Protein 6X8O (pdb70)

Organism: Homo sapiens (NCBI:txid9606)

InterPro domains:
  IPR014771 Apoptosis, Bim N-terminal [PF06773] (4-40)
  IPR015040 Bcl-x interacting, BH3 domain [PF08945] (136-166)
  IPR017288 Bcl-2-like protein 11 [PIRSF037827] (1-198)
  IPR052133 Immune Signaling and Apoptosis Regulator [PTHR12044] (1-177)

Sequence (104 aa):
DMRPEEIIWIAQQELRRIGDEEFNAYYARRDMMRPEIWIAQELRRIIGDEFNAYYARRDMRPEEIIIWIAQQELRRIGDEFNAYYARRRDMMRPEIWIAQELRRIIGDEFNNAYYARR

Secondary structure (DSSP, 8-state):
--SHHHHHHHHHHHHHHHHHHHHHH-/----THHHHHHHHHHHHHHHHHHHH-/--SHHHHHHHHHHHHHHHHHHHHHH-/----THHHHHHHHHHHHHHHHHHHH-

GO terms:
  GO:0042981 regulation of apoptotic process (P, TAS)
  GO:0071385 cellular response to glucocorticoid stimulus (P, TAS)
  GO:1903896 positive regulation of IRE1-mediated unfolded protein response (P, TAS)
  GO:1902237 positive regulation of endoplasmic reticulum stress-induced intrinsic apoptotic signaling pathway (P, TAS)
  GO:0008630 intrinsic apoptotic signaling pathway in response to DNA damage (P, IDA)
  GO:0034976 response to endoplasmic reticulum stress (P, IDA)
  GO:0006915 apoptotic process (P, TAS)
  GO:0005739 mitochondrion (C, HTP)
  GO:0005741 mitochondrial outer membrane (C, TAS)
  GO:0005829 cytosol (C, TAS)
  GO:0005515 protein binding (F, IPI)
  GO:0031334 positive regulation of protein-containing complex assembly (P, IDA)
  GO:0090200 positive regulation of release of cytochrome c from mitochondria (P, IGI)
  GO:0005739 mitochondrion (C, IDA)
  GO:0042981 regulation of apoptotic process (P, IDA)
  GO:2000271 positive regulation of fibroblast apoptotic process (P, IDA)
  GO:0043065 positive regulation of apoptotic process (P, IMP)
  GO:0031334 positive regulation of protein-containing complex assembly (P, IMP)
  GO:0090200 positive regulation of release of cytochrome c from mitochondria (P, IMP)
  GO:0008017 microtubule binding (F, IDA)

Structure (mmCIF, N/CA/C/O backbone):
data_6X8O
#
_entry.id   6X8O
#
_cell.length_a   37.560
_cell.length_b   37.560
_cell.length_c   128.480
_cell.angle_alpha   90.000
_cell.angle_beta   90.000
_cell.angle_gamma   120.000
#
_symmetry.space_group_name_H-M   'P 31 2 1'
#
loop_
_entity.id
_entity.type
_entity.pdbx_description
1 polymer 'Bcl-2-like protein 11'
2 non-polymer 'THIOCYANATE ION'
3 water water
#
loop_
_atom_site.group_PDB
_atom_site.id
_atom_site.type_symbol
_atom_site.label_atom_id
_atom_site.label_alt_id
_atom_site.label_comp_id
_atom_site.label_asym_id
_atom_site.label_entity_id
_atom_site.label_seq_id
_atom_site.pdbx_PDB_ins_code
_atom_site.Cartn_x
_atom_site.Cartn_y
_atom_site.Cartn_z
_atom_site.occupancy
_atom_site.B_iso_or_equiv
_atom_site.auth_seq_id
_atom_site.auth_comp_id
_atom_site.auth_asym_id
_atom_site.auth_atom_id
_atom_site.pdbx_PDB_model_num
ATOM 1 N N . ASP A 1 1 ? 34.09900 -4.10100 19.19100 1.000 16.29406 141 ASP A N 1
ATOM 2 C CA . ASP A 1 1 ? 33.69400 -5.46900 18.87600 1.000 12.08566 141 ASP A CA 1
ATOM 3 C C . ASP A 1 1 ? 32.91400 -5.48700 17.56300 1.000 12.81733 141 ASP A C 1
ATOM 4 O O . ASP A 1 1 ? 31.84100 -4.90200 17.46500 1.000 13.81481 141 ASP A O 1
ATOM 9 N N . MET A 1 2 ? 33.46100 -6.15500 16.55100 1.000 11.29346 142 MET A N 1
ATOM 10 C CA . MET A 1 2 ? 32.83700 -6.21900 15.23700 1.000 10.26439 142 MET A CA 1
ATOM 11 C C . MET A 1 2 ? 31.88600 -7.39100 15.09300 1.000 9.58799 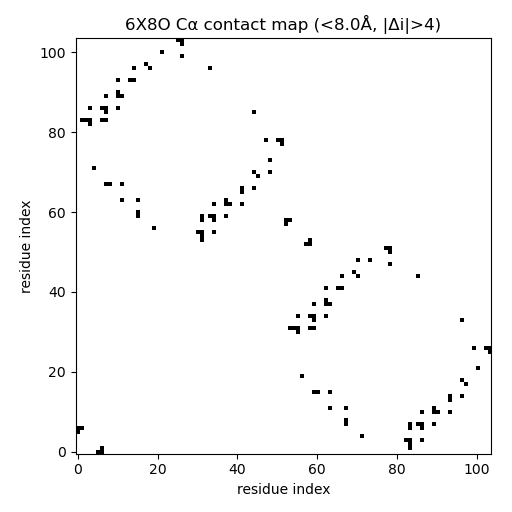142 MET A C 1
ATOM 12 O O . MET A 1 2 ? 31.33500 -7.58800 14.00500 1.000 10.10121 142 MET A O 1
ATOM 17 N N . ARG A 1 3 ? 31.68300 -8.17900 16.14300 1.000 9.25900 143 ARG A N 1
ATOM 18 C CA . ARG A 1 3 ? 30.68200 -9.22500 16.05200 1.000 8.96160 143 ARG A CA 1
ATOM 19 C C . ARG A 1 3 ? 29.30800 -8.58600 15.86000 1.000 9.42218 143 ARG A C 1
ATOM 20 O O . ARG A 1 3 ? 29.01500 -7.54600 16.46600 1.000 10.22491 143 ARG A O 1
ATOM 28 N N . PRO A 1 4 ? 28.46400 -9.14400 14.98600 1.000 8.36679 144 PRO A N 1
ATOM 29 C CA . PRO A 1 4 ? 27.34700 -8.34400 14.45200 1.000 9.94856 144 PRO A CA 1
ATOM 30 C C . PRO A 1 4 ? 26.32100 -7.90400 15.48300 1.000 11.16713 144 PRO A C 1
ATOM 31 O O . PRO A 1 4 ? 25.81500 -6.78100 15.38300 1.000 12.98577 144 PRO A O 1
ATOM 35 N N A GLU A 1 5 ? 26.01000 -8.73400 16.48300 0.500 11.75141 145 GLU A N 1
ATOM 36 N N B GLU A 1 5 ? 25.97000 -8.76500 16.43800 0.500 12.32253 145 GLU A N 1
ATOM 37 C CA A GLU A 1 5 ? 24.96700 -8.36500 17.43900 0.500 12.65152 145 GLU A CA 1
ATOM 38 C CA B GLU A 1 5 ? 24.99600 -8.37000 17.44800 0.500 13.11736 145 GLU A CA 1
ATOM 39 C C A GLU A 1 5 ? 25.39900 -7.23500 18.37100 0.500 12.93050 145 GLU A C 1
ATOM 40 C C B GLU A 1 5 ? 25.43900 -7.08600 18.12900 0.500 11.16713 145 GLU A C 1
ATOM 41 O O A GLU A 1 5 ? 24.54200 -6.55000 18.94000 0.500 14.47542 145 GLU A O 1
ATOM 42 O O B GLU A 1 5 ? 24.66300 -6.13100 18.25800 0.500 12.40675 145 GLU A O 1
ATOM 53 N N . ILE A 1 6 ? 26.70500 -7.03600 18.54500 1.000 10.63549 146 ILE A N 1
ATOM 54 C CA A ILE A 1 6 ? 27.21900 -5.87600 19.26500 0.570 11.04080 146 ILE A CA 1
ATOM 55 C CA B ILE A 1 6 ? 27.18500 -5.87000 19.27200 0.430 10.84077 146 ILE A CA 1
ATOM 56 C C . ILE A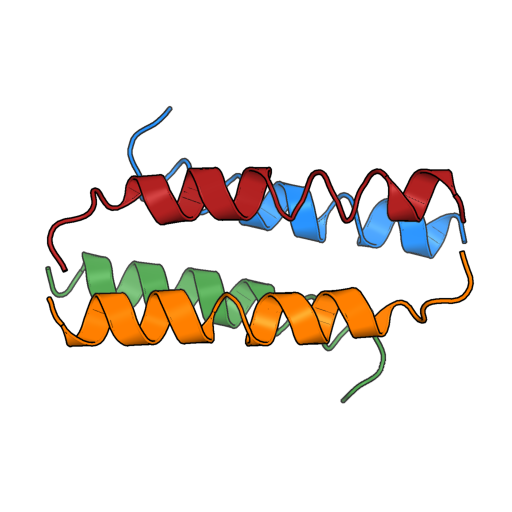 1 6 ? 27.31100 -4.67400 18.33900 1.000 9.38534 146 ILE A C 1
ATOM 57 O O . ILE A 1 6 ? 26.80600 -3.58800 18.64100 1.000 10.04594 146 ILE A O 1
ATOM 66 N N . TRP A 1 7 ? 27.96200 -4.86100 17.19000 1.000 9.09056 147 TRP A N 1
ATOM 67 C CA . TRP A 1 7 ? 28.23500 -3.75000 16.28500 1.000 7.86673 147 TRP A CA 1
ATOM 68 C C . TRP A 1 7 ? 26.94700 -3.10700 15.76400 1.000 7.51143 147 TRP A C 1
ATOM 69 O O . TRP A 1 7 ? 26.81600 -1.87900 15.76000 1.000 8.22730 147 TRP A O 1
ATOM 80 N N . ILE A 1 8 ? 25.97900 -3.91700 15.32900 1.000 6.86135 148 ILE A N 1
ATOM 81 C CA . ILE A 1 8 ? 24.71800 -3.35200 14.84300 1.000 7.55880 148 ILE A CA 1
ATOM 82 C C . ILE A 1 8 ? 24.04500 -2.51800 15.92700 1.000 7.09032 148 ILE A C 1
ATOM 83 O O . ILE A 1 8 ? 23.59700 -1.39200 15.68000 1.000 6.73765 148 ILE A O 1
ATOM 88 N N . ALA A 1 9 ? 23.97200 -3.05300 17.14600 1.000 6.97452 149 ALA A N 1
ATOM 89 C CA . ALA A 1 9 ? 23.34800 -2.32000 18.24100 1.000 9.60905 149 ALA A CA 1
ATOM 90 C C . ALA A 1 9 ? 24.07400 -1.00700 18.51700 1.000 8.40364 149 ALA A C 1
ATOM 91 O O . ALA A 1 9 ? 23.43500 0.01800 18.79000 1.000 8.90896 149 ALA A O 1
ATOM 93 N N A GLN A 1 10 ? 25.40400 -1.00200 18.40800 0.500 8.22467 150 GLN A N 1
ATOM 94 N N B GLN A 1 10 ? 25.40800 -1.01900 18.43600 0.500 7.83252 150 GLN A N 1
ATOM 95 C CA A GLN A 1 10 ? 26.15800 0.22100 18.66800 0.500 8.92739 150 GLN A CA 1
ATOM 96 C CA B GLN A 1 10 ? 26.18900 0.19500 18.64700 0.500 8.36679 150 GLN A CA 1
ATOM 97 C C A GLN A 1 10 ? 25.95600 1.26400 17.56900 0.500 7.27456 150 GLN A C 1
ATOM 98 C C B GLN A 1 10 ? 25.88500 1.24500 17.58100 0.500 7.59565 150 GLN A C 1
ATOM 99 O O A GLN A 1 10 ? 25.91000 2.46700 17.85400 0.500 8.80895 150 GLN A O 1
ATOM 100 O O B GLN A 1 10 ? 25.70500 2.42900 17.89600 0.500 8.55629 150 GLN A O 1
ATOM 111 N N . GLU A 1 11 ? 25.82600 0.83100 16.30800 1.000 7.63249 151 GLU A N 1
ATOM 112 C CA . GLU A 1 11 ? 25.54700 1.78900 15.23800 1.000 6.95083 151 GLU A CA 1
ATOM 113 C C . GLU A 1 11 ? 24.16800 2.40700 15.41100 1.000 7.12454 151 GLU A C 1
ATOM 114 O O . GLU A 1 11 ? 23.97700 3.60300 15.15700 1.000 7.45353 151 GLU A O 1
ATOM 120 N N . LEU A 1 12 ? 23.19300 1.61400 15.86600 1.000 6.32181 152 LEU A N 1
ATOM 121 C CA . LEU A 1 12 ? 21.86200 2.16000 16.09500 1.000 6.72712 152 LEU A CA 1
ATOM 122 C C . LEU A 1 12 ? 21.87400 3.18900 17.21200 1.000 6.59290 152 LEU A C 1
ATOM 123 O O . LEU A 1 12 ? 21.20000 4.22000 17.11300 1.000 7.69303 152 LEU A O 1
ATOM 128 N N . ARG A 1 13 ? 22.62000 2.93200 18.28700 1.000 8.40364 153 ARG A N 1
ATOM 129 C CA . ARG A 1 13 ? 22.70100 3.93400 19.34300 1.000 9.14057 153 ARG A CA 1
ATOM 130 C C . ARG A 1 13 ? 23.42400 5.18800 18.87000 1.000 8.17993 153 ARG A C 1
ATOM 131 O O . ARG A 1 13 ? 23.05300 6.29800 19.25500 1.000 8.20098 153 ARG A O 1
ATOM 139 N N . ARG A 1 14 ? 24.45000 5.04000 18.02600 1.000 8.13782 154 ARG A N 1
ATOM 140 C CA . ARG A 1 14 ? 25.14000 6.21100 17.49500 1.000 8.83527 154 ARG A CA 1
ATOM 141 C C . ARG A 1 14 ? 24.18500 7.08000 16.68300 1.000 7.32193 154 ARG A C 1
ATOM 142 O O . ARG A 1 14 ? 24.14000 8.30300 16.85700 1.000 8.07728 154 ARG A O 1
ATOM 150 N N . ILE A 1 15 ? 23.40400 6.46200 15.79200 1.000 6.76923 155 ILE A N 1
ATOM 151 C CA . ILE A 1 15 ? 22.45400 7.22800 14.98700 1.000 6.12968 155 ILE A CA 1
ATOM 152 C C . ILE A 1 15 ? 21.45200 7.94100 15.88400 1.000 5.27958 155 ILE A C 1
ATOM 153 O O . ILE A 1 15 ? 21.18100 9.13500 15.71800 1.000 6.50341 155 ILE A O 1
ATOM 158 N N . GLY A 1 16 ? 20.89100 7.22700 16.86000 1.000 6.56131 156 GLY A N 1
ATOM 159 C CA . GLY A 1 16 ? 19.86600 7.83500 17.69300 1.000 6.35076 156 GLY A CA 1
ATOM 160 C C . GLY A 1 16 ? 20.41400 8.93600 18.57600 1.000 6.89030 156 GLY A C 1
ATOM 161 O O . GLY A 1 16 ? 19.77600 9.98100 18.74400 1.000 7.19560 156 GLY A O 1
ATOM 162 N N . ASP A 1 17 ? 21.60200 8.72000 19.14900 1.000 7.05874 157 ASP A N 1
ATOM 163 C CA . ASP A 1 17 ? 22.19800 9.71600 20.03400 1.000 7.12980 157 ASP A CA 1
ATOM 164 C C . ASP A 1 17 ? 22.59800 10.95900 19.25500 1.000 5.91124 157 ASP A C 1
ATOM 165 O O . ASP A 1 17 ? 22.36300 12.08600 19.70900 1.000 6.82977 157 ASP A O 1
ATOM 170 N N . GLU A 1 18 ? 23.18500 10.78200 18.06600 1.000 6.25075 158 GLU A N 1
ATOM 171 C CA A GLU A 1 18 ? 23.57400 11.95300 17.29400 0.480 6.97189 158 GLU A CA 1
ATOM 172 C CA B GLU A 1 18 ? 23.57400 11.93800 17.26400 0.520 6.48762 158 GLU A CA 1
ATOM 173 C C . GLU A 1 18 ? 22.35900 12.73300 16.81100 1.000 6.10863 158 GLU A C 1
ATOM 174 O O . GLU A 1 18 ? 22.40200 13.96900 16.77500 1.000 6.44551 158 GLU A O 1
ATOM 185 N N . PHE A 1 19 ? 21.25800 12.05100 16.48500 1.000 6.37708 159 PHE A N 1
ATOM 186 C CA . PHE A 1 19 ? 20.05800 12.79500 16.11900 1.000 6.02704 159 PHE A CA 1
ATOM 187 C C . PHE A 1 19 ? 19.55800 13.63500 17.28600 1.000 6.71133 159 PHE A C 1
ATOM 188 O O . PHE A 1 19 ? 19.23400 14.81700 17.12200 1.000 6.94031 159 PHE A O 1
ATOM 196 N N . ASN A 1 20 ? 19.44200 13.02700 18.46700 1.000 6.68238 160 ASN A N 1
ATOM 197 C CA . ASN A 1 20 ? 18.87700 13.74600 19.60200 1.000 6.99558 160 ASN A CA 1
ATOM 198 C C . ASN A 1 20 ? 19.74100 14.93900 19.98200 1.000 6.60869 160 ASN A C 1
ATOM 199 O O . ASN A 1 20 ? 19.21800 16.00700 20.32800 1.000 7.06927 160 ASN A O 1
ATOM 204 N N . ALA A 1 21 ? 21.06800 14.78000 19.92000 1.000 7.26929 161 ALA A N 1
ATOM 205 C CA . ALA A 1 21 ? 21.95500 15.89400 20.24500 1.000 7.70356 161 ALA A CA 1
ATOM 206 C C . ALA A 1 21 ? 21.80700 17.02000 19.22900 1.000 7.33509 161 ALA A C 1
ATOM 207 O O . ALA A 1 21 ? 21.74000 18.20100 19.59600 1.000 8.27731 161 ALA A O 1
ATOM 209 N N . TYR A 1 22 ? 21.72000 16.66800 17.94600 1.000 7.19560 162 TYR A N 1
ATOM 210 C CA . TYR A 1 22 ? 21.48500 17.67200 16.91300 1.000 7.02189 162 TYR A CA 1
ATOM 211 C C . TYR A 1 22 ? 20.15500 18.38600 17.13400 1.000 6.04809 162 TYR A C 1
ATOM 212 O O . TYR A 1 22 ? 20.07300 19.61700 17.03800 1.000 6.93241 162 TYR A O 1
ATOM 221 N N . TYR A 1 23 ? 19.08600 17.62500 17.39000 1.000 7.14559 163 TYR A N 1
ATOM 222 C CA . TYR A 1 23 ? 17.76000 18.23700 17.42800 1.000 7.51143 163 TYR A CA 1
ATOM 223 C C . TYR A 1 23 ? 17.61200 19.16700 18.62600 1.000 6.96399 163 TYR A C 1
ATOM 224 O O . TYR A 1 23 ? 16.92900 20.19600 18.52900 1.000 7.30614 163 TYR A O 1
ATOM 233 N N . ALA A 1 24 ? 18.26600 18.83400 19.74800 1.000 7.96148 164 ALA A N 1
ATOM 234 C CA . ALA A 1 24 ? 18.29600 19.73300 20.90000 1.000 8.68525 164 ALA A CA 1
ATOM 235 C C . ALA A 1 24 ? 18.99500 21.04400 20.55500 1.000 9.18268 164 ALA A C 1
ATOM 236 O O . ALA A 1 24 ? 18.55400 22.11800 20.97800 1.000 10.81972 164 ALA A O 1
ATOM 238 N N . ARG A 1 25 ? 20.10000 20.97100 19.79900 1.000 9.04845 165 ARG A N 1
ATOM 239 C CA . ARG A 1 25 ? 20.80500 22.17900 19.38000 1.000 10.33545 165 ARG A CA 1
ATOM 240 C C . ARG A 1 25 ? 19.98400 22.96200 18.36700 1.000 9.74854 165 ARG A C 1
ATOM 241 O O . ARG A 1 25 ? 19.99400 24.19600 18.36900 1.000 11.45400 165 ARG A O 1
ATOM 249 N N . ARG A 1 26 ? 19.30300 22.26400 17.47000 1.000 8.11413 166 A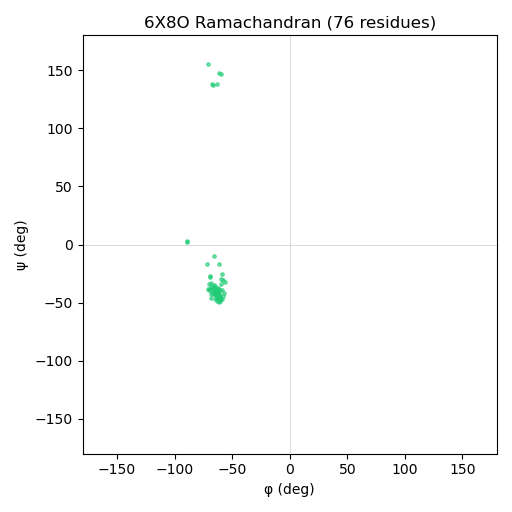RG A N 1
ATOM 250 C CA . ARG A 1 26 ? 18.50900 22.89900 16.43000 1.000 9.04319 166 ARG A CA 1
ATOM 251 C C . ARG A 1 26 ? 17.33500 23.66100 17.05200 1.000 9.40376 166 ARG A C 1
ATOM 252 O O . ARG A 1 26 ? 16.65800 23.15700 17.96200 1.000 12.08040 166 ARG A O 1
ATOM 261 N N . ASP B 1 1 ? 20.76000 23.16600 4.12400 1.000 15.71241 141 ASP B N 1
ATOM 262 C CA . ASP B 1 1 ? 20.04600 21.95900 3.72300 1.000 11.71719 141 ASP B CA 1
ATOM 263 C C . ASP B 1 1 ? 18.57100 22.12400 4.05400 1.000 10.59601 141 ASP B C 1
ATOM 264 O O . ASP B 1 1 ? 18.20600 22.40500 5.19800 1.000 11.92775 141 ASP B O 1
ATOM 269 N N . MET B 1 2 ? 17.71300 21.92500 3.06300 1.000 11.23556 142 MET B N 1
ATOM 270 C CA A MET B 1 2 ? 16.28700 22.17700 3.22100 0.380 13.45424 142 MET B CA 1
ATOM 271 C CA B MET B 1 2 ? 16.28700 22.17500 3.22300 0.620 13.01735 142 MET B CA 1
ATOM 272 C C . MET B 1 2 ? 15.49700 20.95000 3.65300 1.000 10.02752 142 MET B C 1
ATOM 273 O O . MET B 1 2 ? 14.29400 21.06800 3.90100 1.000 10.69076 142 MET B O 1
ATOM 282 N N . ARG B 1 3 ? 16.12900 19.79100 3.74700 1.000 9.07740 143 ARG B N 1
ATOM 283 C CA . ARG B 1 3 ? 15.37200 18.59200 4.05300 1.000 7.86147 143 ARG B CA 1
ATOM 284 C C . ARG B 1 3 ? 14.82600 18.65000 5.47700 1.000 9.03793 143 ARG B C 1
ATOM 285 O O . ARG B 1 3 ? 15.54200 19.04500 6.40600 1.000 8.52734 143 ARG B O 1
ATOM 293 N N . PRO B 1 4 ? 13.57800 18.24100 5.67900 1.000 9.28796 144 PRO B N 1
ATOM 294 C CA . PRO B 1 4 ? 13.07000 18.06000 7.03600 1.000 9.00108 144 PRO B CA 1
ATOM 295 C C . PRO B 1 4 ? 13.69000 16.85600 7.70600 1.000 7.56670 144 PRO B C 1
ATOM 296 O O . PRO B 1 4 ? 14.10800 15.91000 7.04500 1.000 6.95873 144 PRO B O 1
ATOM 300 N N . GLU B 1 5 ? 13.71700 16.88900 9.04400 1.000 7.15086 145 GLU B N 1
A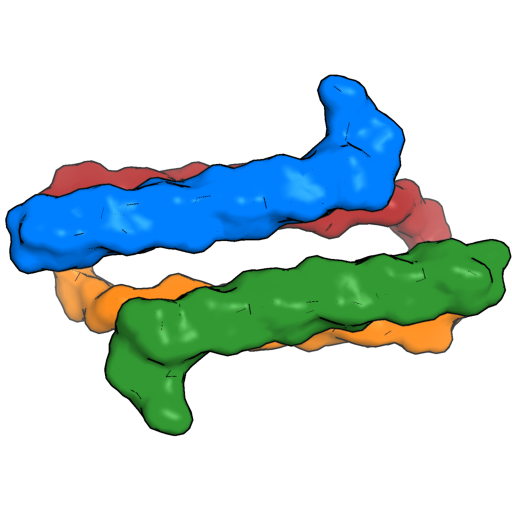TOM 301 C CA . GLU B 1 5 ? 14.31500 15.79500 9.80200 1.000 6.67185 145 GLU B CA 1
ATOM 302 C C . GLU B 1 5 ? 13.64800 14.45400 9.52000 1.000 6.74555 145 GLU B C 1
ATOM 303 O O . GLU B 1 5 ? 14.29900 13.41600 9.66900 1.000 7.33509 145 GLU B O 1
ATOM 309 N N . ILE B 1 6 ? 12.37500 14.44200 9.10500 1.000 6.97715 146 ILE B N 1
ATOM 310 C CA . ILE B 1 6 ? 11.72800 13.17300 8.78900 1.000 6.91925 146 ILE B CA 1
ATOM 311 C C . ILE B 1 6 ? 12.41000 12.43500 7.64100 1.000 6.51394 146 ILE B C 1
ATOM 312 O O . ILE B 1 6 ? 12.17500 11.23600 7.47400 1.000 7.06927 146 ILE B O 1
ATOM 317 N N . TRP B 1 7 ? 13.25300 13.10500 6.83800 1.000 6.16916 147 TRP B N 1
ATOM 318 C CA . TRP B 1 7 ? 13.98100 12.35000 5.81700 1.000 6.33497 147 TRP B CA 1
ATOM 319 C C . TRP B 1 7 ? 14.80900 11.23600 6.44400 1.000 5.78227 147 TRP B C 1
ATOM 320 O O . TRP B 1 7 ? 15.01200 10.17800 5.82900 1.000 6.46393 147 TRP B O 1
ATOM 331 N N . ILE B 1 8 ? 15.26700 11.45100 7.67800 1.000 5.78754 148 ILE B N 1
ATOM 332 C CA . ILE B 1 8 ? 16.04700 10.45500 8.40600 1.000 5.82175 148 ILE B CA 1
ATOM 333 C C . ILE B 1 8 ? 15.17800 9.25500 8.76700 1.000 5.30590 148 ILE B C 1
ATOM 334 O O . ILE B 1 8 ? 15.58100 8.10100 8.58800 1.000 6.59553 148 ILE B O 1
ATOM 339 N N . ALA B 1 9 ? 13.96900 9.51000 9.28500 1.000 6.16653 149 ALA B N 1
ATOM 340 C CA . ALA B 1 9 ? 13.04300 8.42000 9.58300 1.000 6.79818 149 ALA B CA 1
ATOM 341 C C . ALA B 1 9 ? 12.67200 7.65600 8.32000 1.000 5.87439 149 ALA B C 1
ATOM 342 O O . ALA B 1 9 ? 12.61100 6.42000 8.32500 1.000 7.11927 149 ALA B O 1
ATOM 344 N N . GLN B 1 10 ? 12.41600 8.37600 7.22400 1.000 6.24022 150 GLN B N 1
ATOM 345 C CA . GLN B 1 10 ? 12.06000 7.72200 5.97000 1.000 6.32707 150 GLN B CA 1
ATOM 346 C C . GLN B 1 10 ? 13.20300 6.85600 5.45900 1.000 6.36918 150 GLN B C 1
ATOM 347 O O . GLN B 1 10 ? 12.98200 5.74900 4.95600 1.000 6.85345 150 GLN B O 1
ATOM 353 N N . GLU B 1 11 ? 14.43900 7.32800 5.61100 1.000 6.36392 151 GLU B N 1
ATOM 354 C CA . GLU B 1 11 ? 15.58200 6.53700 5.16900 1.000 6.14284 151 GLU B CA 1
ATOM 355 C C . GLU B 1 11 ? 15.80000 5.32600 6.07100 1.000 6.36129 151 GLU B C 1
ATOM 356 O O . GLU B 1 11 ? 16.12600 4.23400 5.58400 1.000 6.76397 151 GLU B O 1
ATOM 362 N N . LEU B 1 12 ? 15.60400 5.48800 7.38400 1.000 5.84807 152 LEU B N 1
ATOM 363 C CA . LEU B 1 12 ? 15.69300 4.34000 8.27800 1.000 6.10073 152 LEU B CA 1
ATOM 364 C C . LEU B 1 12 ? 14.63400 3.29000 7.94600 1.000 6.65343 152 LEU B C 1
ATOM 365 O O . LEU B 1 12 ? 14.90800 2.08700 8.00800 1.000 7.21665 152 LEU B O 1
ATOM 370 N N . ARG B 1 13 ? 13.42300 3.71900 7.57700 1.000 6.74291 153 ARG B N 1
ATOM 371 C CA . ARG B 1 13 ? 12.40600 2.76600 7.13600 1.000 6.60869 153 ARG B CA 1
ATOM 372 C C . ARG B 1 13 ? 12.84200 2.04400 5.86200 1.000 6.93241 153 ARG B C 1
ATOM 373 O O . ARG B 1 13 ? 12.72700 0.81700 5.76200 1.000 6.73502 153 ARG B O 1
ATOM 381 N N . ARG B 1 14 ? 13.36400 2.79100 4.88300 1.000 7.38773 154 ARG B N 1
ATOM 382 C CA . ARG B 1 14 ? 13.77800 2.18600 3.61900 1.000 6.87188 154 ARG B CA 1
ATOM 383 C C . ARG B 1 14 ? 14.89100 1.16700 3.83400 1.000 6.51657 154 ARG B C 1
ATOM 384 O O . ARG B 1 14 ? 14.83300 0.04400 3.31900 1.000 7.69303 154 ARG B O 1
ATOM 392 N N A ILE B 1 15 ? 15.92500 1.53900 4.59000 0.750 6.67185 155 ILE B N 1
ATOM 393 N N B ILE B 1 15 ? 15.91900 1.53800 4.59800 0.250 6.80345 155 ILE B N 1
ATOM 394 C CA A ILE B 1 15 ? 17.02300 0.60100 4.80800 0.750 7.16402 155 ILE B CA 1
ATOM 395 C CA B ILE B 1 15 ? 17.02400 0.60900 4.81600 0.250 6.99821 155 ILE B CA 1
ATOM 396 C C A ILE B 1 15 ? 16.57300 -0.57200 5.67100 0.750 6.45604 155 ILE B C 1
ATOM 397 C C B ILE B 1 15 ? 16.59600 -0.55900 5.69200 0.250 7.07716 155 ILE B C 1
ATOM 398 O O A ILE B 1 15 ? 16.96800 -1.71800 5.43200 0.750 6.16916 155 ILE B O 1
ATOM 399 O O B ILE B 1 15 ? 17.05700 -1.69000 5.49600 0.250 7.84831 155 ILE B O 1
ATOM 408 N N . GLY B 1 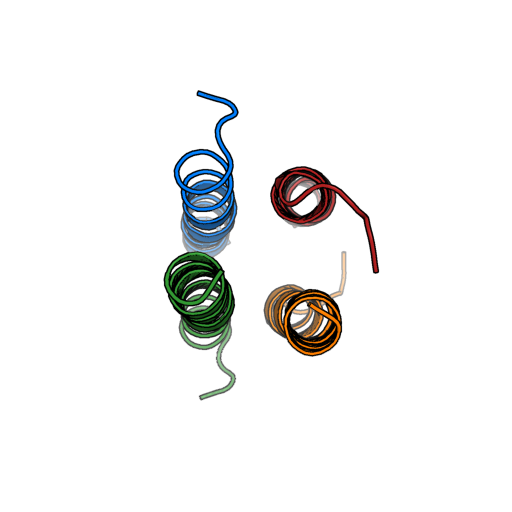16 ? 15.70900 -0.31700 6.65900 1.000 6.72975 156 GLY B N 1
ATOM 409 C CA . GLY B 1 16 ? 15.17200 -1.41200 7.44700 1.000 6.76660 156 GLY B CA 1
ATOM 410 C C . GLY B 1 16 ? 14.39600 -2.40300 6.60400 1.000 5.90334 156 GLY B C 1
ATOM 411 O O . GLY B 1 16 ? 14.39600 -3.60300 6.89400 1.000 6.46656 156 GLY B O 1
ATOM 412 N N . ASP B 1 17 ? 13.74400 -1.92100 5.53800 1.000 6.84819 157 ASP B N 1
ATOM 413 C CA . ASP B 1 17 ? 13.07400 -2.81400 4.59500 1.000 6.74555 157 ASP B CA 1
ATOM 414 C C . ASP B 1 17 ? 14.08100 -3.68500 3.84800 1.000 6.70080 157 ASP B C 1
ATOM 415 O O . ASP B 1 17 ? 13.81100 -4.86300 3.59400 1.000 7.77725 157 ASP B O 1
ATOM 420 N N . GLU B 1 18 ? 15.24800 -3.12600 3.49400 1.000 6.89030 158 GLU B N 1
ATOM 421 C CA . GLU B 1 18 ? 16.30100 -3.93800 2.88500 1.000 6.93767 158 GLU B CA 1
ATOM 422 C C . GLU B 1 18 ? 16.78700 -5.01700 3.84800 1.000 6.04809 158 GLU B C 1
ATOM 423 O O . GLU B 1 18 ? 16.98500 -6.17400 3.45400 1.000 6.91399 158 GLU B O 1
ATOM 429 N N . PHE B 1 19 ? 17.00300 -4.66100 5.12000 1.000 6.79555 159 PHE B N 1
ATOM 430 C CA . PHE B 1 19 ? 17.44300 -5.68100 6.07100 1.000 6.02177 159 PHE B CA 1
ATOM 431 C C . PHE B 1 19 ? 16.38300 -6.76700 6.20600 1.000 5.85333 159 PHE B C 1
ATOM 432 O O . PHE B 1 19 ? 16.69500 -7.96300 6.22300 1.000 6.30865 159 PHE B O 1
ATOM 440 N N . ASN B 1 20 ? 15.12000 -6.35300 6.27900 1.000 6.54289 160 ASN B N 1
ATOM 441 C CA . ASN B 1 20 ? 14.00000 -7.27700 6.39400 1.000 5.81912 160 ASN B CA 1
ATOM 442 C C . ASN B 1 20 ? 13.97000 -8.26200 5.22300 1.000 5.70595 160 ASN B C 1
ATOM 443 O O . ASN B 1 20 ? 13.77200 -9.46900 5.41600 1.000 7.10348 160 ASN B O 1
ATOM 448 N N . ALA B 1 21 ? 14.18200 -7.77000 4.00000 1.000 5.99282 161 ALA B N 1
ATOM 449 C CA . ALA B 1 21 ? 14.18000 -8.65400 2.83500 1.000 6.51394 161 ALA B CA 1
ATOM 450 C C . ALA B 1 21 ? 15.32900 -9.65200 2.90400 1.000 6.31391 161 ALA B C 1
ATOM 451 O O . ALA B 1 21 ? 15.17300 -10.82700 2.54800 1.000 7.30088 161 ALA B O 1
ATOM 453 N N . TYR B 1 22 ? 16.49100 -9.19700 3.37200 1.000 6.61921 162 TYR B N 1
ATOM 454 C CA . TYR B 1 22 ? 17.65100 -10.06700 3.54100 1.000 6.42182 162 TYR B CA 1
ATOM 455 C C . TYR B 1 22 ? 17.38500 -11.16800 4.56800 1.000 6.13231 162 TYR B C 1
ATOM 456 O O . TYR B 1 22 ? 17.69500 -12.34100 4.32000 1.000 7.09032 162 TYR B O 1
ATOM 465 N N . TYR B 1 23 ? 16.79400 -10.82200 5.72400 1.000 5.77964 163 TYR B N 1
ATOM 466 C CA . TYR B 1 23 ? 16.46200 -11.85400 6.71100 1.000 5.51119 163 TYR B CA 1
ATOM 467 C C . TYR B 1 23 ? 15.55400 -12.91600 6.11100 1.000 6.25865 163 TYR B C 1
ATOM 468 O O . TYR B 1 23 ? 15.73900 -14.11100 6.36200 1.000 7.66144 163 TYR B O 1
ATOM 477 N N . ALA B 1 24 ? 14.56600 -12.49800 5.31600 1.000 6.66132 164 ALA B N 1
ATOM 478 C CA . ALA B 1 24 ? 13.59900 -13.45500 4.78700 1.000 7.89042 164 ALA B CA 1
ATOM 479 C C . ALA B 1 24 ? 14.23000 -14.38800 3.76200 1.000 9.12478 164 ALA B C 1
ATOM 480 O O . ALA B 1 24 ? 13.78500 -15.53400 3.60800 1.000 10.51705 164 ALA B O 1
ATOM 482 N N . ARG B 1 25 ? 15.26900 -13.93400 3.06000 1.000 9.48272 165 ARG B N 1
ATOM 483 C CA . ARG B 1 25 ? 15.97300 -14.84000 2.15900 1.000 9.39850 165 ARG B CA 1
ATOM 484 C C . ARG B 1 25 ? 16.79600 -15.87000 2.92000 1.000 11.22240 165 ARG B C 1
ATOM 485 O O . ARG B 1 25 ? 17.17100 -16.89500 2.34500 1.000 17.13890 165 ARG B O 1
ATOM 493 N N . ARG B 1 26 ? 17.05500 -15.63900 4.20100 1.000 11.50664 166 ARG B N 1
ATOM 494 C CA . ARG B 1 26 ? 17.94000 -16.49800 4.98400 1.000 12.53045 166 ARG B CA 1
ATOM 495 C C . ARG B 1 26 ? 17.21200 -17.25600 6.08900 1.000 18.75751 166 ARG B C 1
ATOM 496 O O . ARG B 1 26 ? 17.82600 -17.67700 7.07500 1.000 22.56850 166 ARG B O 1
ATOM 505 N N . ASP C 1 1 ? 2.98300 8.41600 14.98500 1.000 17.59158 141 ASP C N 1
ATOM 506 C CA . ASP C 1 1 ? 3.37900 9.80900 15.16300 1.000 13.52267 141 ASP C CA 1
ATOM 507 C C . ASP C 1 1 ? 4.57000 10.09300 14.26300 1.000 12.92260 141 ASP C C 1
ATOM 508 O O . ASP C 1 1 ? 5.64300 9.51000 14.44800 1.000 15.11760 141 ASP C O 1
ATOM 513 N N . MET C 1 2 ? 4.38300 10.98600 13.29000 1.000 12.57256 142 MET C N 1
ATOM 514 C CA . MET C 1 2 ? 5.42400 11.30400 12.32200 1.000 12.37780 142 MET C CA 1
ATOM 515 C C . MET C 1 2 ? 6.33400 12.43400 12.76800 1.000 11.86458 142 MET C C 1
ATOM 516 O O . MET C 1 2 ? 7.21800 12.83700 12.00000 1.000 12.98577 142 MET C O 1
ATOM 521 N N . ARG C 1 3 ? 6.14500 12.96600 13.97000 1.000 10.62233 143 ARG C N 1
ATOM 522 C CA . ARG C 1 3 ? 7.07600 13.97300 14.43900 1.000 10.31439 143 ARG C CA 1
ATOM 523 C C . ARG C 1 3 ? 8.43800 13.32100 14.65600 1.000 10.63812 143 ARG C C 1
ATOM 524 O O . ARG C 1 3 ? 8.51500 12.17800 15.12600 1.000 10.92236 143 ARG C O 1
ATOM 532 N N . PRO C 1 4 ? 9.52100 13.98200 14.24000 1.000 10.27755 144 PRO C N 1
ATOM 533 C CA . PRO C 1 4 ? 10.75900 13.23800 13.95600 1.000 10.74339 144 PRO C CA 1
ATOM 534 C C . PRO C 1 4 ? 11.40400 12.57300 15.15500 1.000 11.55138 144 PRO C C 1
ATOM 535 O O . PRO C 1 4 ? 11.97200 11.48500 15.00300 1.000 12.52519 144 PRO C O 1
ATOM 539 N N A GLU C 1 5 ? 11.32200 13.16300 16.35200 0.570 12.25673 145 GLU C N 1
ATOM 540 N N B GLU C 1 5 ? 11.38100 13.21400 16.32300 0.430 12.91471 145 GLU C N 1
ATOM 541 C CA A GLU C 1 5 ? 12.01000 12.58400 17.50600 0.570 12.30411 145 GLU C CA 1
ATOM 542 C CA B GLU C 1 5 ? 11.97200 12.60100 17.50500 0.430 13.44109 145 GLU C CA 1
ATOM 543 C C A GLU C 1 5 ? 11.34100 11.31200 18.02300 0.570 13.33581 145 GLU C C 1
ATOM 544 C C B GLU C 1 5 ? 11.38900 11.21600 17.73500 0.430 12.22515 145 GLU C C 1
ATOM 545 O O A GLU C 1 5 ? 11.99500 10.51300 18.70700 0.570 14.62017 145 GLU C O 1
ATOM 546 O O B GLU C 1 5 ? 12.12400 10.23100 17.88100 0.430 10.98816 145 GLU C O 1
ATOM 557 N N . ILE C 1 6 ? 10.05900 11.11500 17.73100 1.000 11.15134 146 ILE C N 1
ATOM 558 C CA A ILE C 1 6 ? 9.38200 9.84900 18.01000 0.490 11.39347 146 ILE C CA 1
ATOM 559 C CA B ILE C 1 6 ? 9.42300 9.83800 18.03600 0.430 11.26188 146 ILE C CA 1
ATOM 560 C CA C ILE C 1 6 ? 9.46400 9.82900 18.04700 0.080 10.70391 146 ILE C CA 1
ATOM 561 C C . ILE C 1 6 ? 9.60400 8.85400 16.88400 1.000 10.26176 146 ILE C C 1
ATOM 562 O O . ILE C 1 6 ? 9.96100 7.69500 17.09800 1.000 10.59601 146 ILE C O 1
ATOM 575 N N . TRP C 1 7 ? 9.37600 9.30800 15.65100 1.000 8.76421 147 TRP C N 1
ATOM 576 C CA . TRP C 1 7 ? 9.44600 8.41600 14.49800 1.000 8.25625 147 TRP C CA 1
ATOM 577 C C . TRP C 1 7 ? 10.85000 7.83700 14.30800 1.000 7.72987 147 TRP C C 1
ATOM 578 O O . TRP C 1 7 ? 11.00400 6.63000 14.08700 1.000 7.76935 147 TRP C O 1
ATOM 589 N N . ILE C 1 8 ? 11.88600 8.67100 14.42100 1.000 7.01663 148 ILE C N 1
ATOM 590 C CA . ILE C 1 8 ? 13.25300 8.17000 14.26600 1.000 7.64302 148 ILE C CA 1
ATOM 591 C C . ILE C 1 8 ? 13.55800 7.10800 15.31600 1.000 7.60618 148 ILE C C 1
ATOM 592 O O . ILE C 1 8 ? 14.09700 6.03700 15.00700 1.000 7.45616 148 ILE C O 1
ATOM 597 N N . ALA C 1 9 ? 13.20800 7.38700 16.57300 1.000 8.71420 149 ALA C N 1
ATOM 598 C CA . ALA C 1 9 ? 13.45300 6.42400 17.64100 1.000 9.42218 149 ALA C CA 1
ATOM 599 C C . ALA C 1 9 ? 12.71400 5.11600 17.38700 1.000 8.76421 149 ALA C C 1
ATOM 600 O O . ALA C 1 9 ? 13.24800 4.02800 17.64200 1.000 8.61682 149 ALA C O 1
ATOM 602 N N . GLN C 1 10 ? 11.48300 5.19900 16.87900 1.000 9.34586 150 GLN C N 1
ATOM 603 C CA A GLN C 1 10 ? 10.73100 3.98000 16.60700 0.520 10.05121 150 GLN C CA 1
ATOM 604 C CA B GLN C 1 10 ? 10.71000 3.99300 16.58500 0.480 9.65116 150 GLN C CA 1
ATOM 605 C C . GLN C 1 10 ? 11.35300 3.17800 15.46800 1.000 8.25099 150 GLN C C 1
ATOM 606 O O . GLN C 1 10 ? 11.41600 1.94500 15.54300 1.000 8.17466 150 GLN C O 1
ATOM 617 N N . GLU C 1 11 ? 11.83500 3.84800 14.41400 1.000 7.70356 151 GLU C N 1
ATOM 618 C CA . GLU C 1 11 ? 12.47100 3.11300 13.32400 1.000 7.12454 151 GLU C CA 1
ATOM 619 C C . GLU C 1 11 ? 13.74900 2.42400 13.79700 1.000 6.85609 151 GLU C C 1
ATOM 620 O O . GLU C 1 11 ? 14.03600 1.28700 13.39700 1.000 6.74291 151 GLU C O 1
ATOM 626 N N . LEU C 1 12 ? 14.52500 3.08800 14.66200 1.000 6.80345 152 LEU C N 1
ATOM 627 C CA . LEU C 1 12 ? 15.73700 2.46100 15.17800 1.000 6.48499 152 LEU C CA 1
ATOM 628 C C . LEU C 1 12 ? 15.41400 1.20900 15.98100 1.000 6.84293 152 LEU C C 1
ATOM 629 O O . LEU C 1 12 ? 16.11900 0.20100 15.87300 1.000 7.64565 152 LEU C O 1
ATOM 634 N N . ARG C 1 13 ? 14.34700 1.24700 16.78700 1.000 7.55091 153 ARG C N 1
ATOM 635 C CA . ARG C 1 13 ? 13.93500 0.05900 17.52800 1.000 8.30100 153 ARG C CA 1
ATOM 636 C C . ARG C 1 13 ? 13.45200 -1.04000 16.59100 1.000 7.37983 153 ARG C C 1
ATOM 637 O O . ARG C 1 13 ? 13.73000 -2.21900 16.82700 1.000 8.73789 153 ARG C O 1
ATOM 645 N N . ARG C 1 14 ? 12.74100 -0.67800 15.51600 1.000 6.89556 154 ARG C N 1
ATOM 646 C CA . ARG C 1 14 ? 12.30300 -1.68600 14.55300 1.000 7.82199 154 ARG C CA 1
ATOM 647 C C . ARG C 1 14 ? 13.50000 -2.40000 13.93600 1.000 6.86398 154 ARG C C 1
ATOM 648 O O . ARG C 1 14 ? 13.51200 -3.63100 13.82500 1.000 7.15349 154 ARG C O 1
ATOM 656 N N . ILE C 1 15 ? 14.52000 -1.63700 13.53000 1.000 6.49815 155 ILE C N 1
ATOM 657 C CA . ILE C 1 15 ? 15.70800 -2.24000 12.92900 1.000 6.43235 155 ILE C CA 1
ATOM 658 C C . ILE C 1 15 ? 16.39100 -3.17600 13.91800 1.000 6.73239 155 ILE C C 1
ATOM 659 O O . ILE C 1 15 ? 16.72600 -4.32100 13.59600 1.000 6.54289 155 ILE C O 1
ATOM 664 N N . GLY C 1 16 ? 16.61400 -2.69500 15.14100 1.000 7.06400 156 GLY C N 1
ATOM 665 C CA . GLY C 1 16 ? 17.32300 -3.50200 16.11900 1.000 6.77976 156 GLY C CA 1
ATOM 666 C C . GLY C 1 16 ? 16.54600 -4.73500 16.52500 1.000 6.06388 156 GLY C C 1
ATOM 667 O O . GLY C 1 16 ? 17.11500 -5.82200 16.64700 1.000 6.97715 156 GLY C O 1
ATOM 668 N N . ASP C 1 17 ? 15.23800 -4.58300 16.73600 1.000 6.72975 157 ASP C N 1
ATOM 669 C CA . ASP C 1 17 ? 14.41000 -5.71200 17.14500 1.000 6.82450 157 ASP C CA 1
ATOM 670 C C . ASP C 1 17 ? 14.34500 -6.75800 16.03900 1.000 6.56921 157 ASP C C 1
ATOM 671 O O . ASP C 1 17 ? 14.42600 -7.96200 16.31000 1.000 6.99031 157 ASP C O 1
ATOM 676 N N . GLU C 1 18 ? 14.21100 -6.32600 14.77800 1.000 6.44288 158 GLU C N 1
ATOM 677 C CA . GLU C 1 18 ? 14.12200 -7.30000 13.69300 1.000 6.73765 158 GLU C CA 1
ATOM 678 C C . GLU C 1 18 ? 15.44300 -8.02200 13.49200 1.000 6.16653 158 GLU C C 1
ATOM 679 O O . GLU C 1 18 ? 15.45600 -9.22500 13.20700 1.000 6.03230 158 GLU C O 1
ATOM 685 N N . PHE C 1 19 ? 16.57400 -7.32000 13.65700 1.000 5.94019 159 PHE C N 1
ATOM 686 C CA . PHE C 1 19 ? 17.84300 -8.02600 13.57600 1.000 6.45341 159 PHE C CA 1
ATOM 687 C C . PHE C 1 19 ? 17.94100 -9.10000 14.64600 1.000 5.89808 159 PHE C C 1
ATOM 688 O O . PHE C 1 19 ? 18.33600 -10.23600 14.36200 1.000 6.35076 159 PHE C O 1
ATOM 696 N N . ASN C 1 20 ? 17.62300 -8.74700 15.89600 1.000 6.36655 160 ASN C N 1
ATOM 697 C CA . ASN C 1 20 ? 17.76900 -9.70400 16.98600 1.000 7.91937 160 ASN C CA 1
ATOM 698 C C . ASN C 1 20 ? 16.86500 -10.91500 16.79300 1.000 6.89556 160 ASN C C 1
ATOM 699 O O . ASN C 1 20 ? 17.27200 -12.04900 17.07600 1.000 7.64829 160 ASN C O 1
ATOM 704 N N . ALA C 1 21 ? 15.62800 -10.69700 16.33200 1.000 7.63249 161 ALA C N 1
ATOM 705 C CA . ALA C 1 21 ? 14.73200 -11.82500 16.08900 1.000 6.86135 161 ALA C CA 1
ATOM 706 C C . ALA C 1 21 ? 15.27400 -12.71100 14.98000 1.000 6.51920 161 ALA C C 1
ATOM 707 O O . ALA C 1 21 ? 15.24800 -13.94300 15.08700 1.000 6.94294 161 ALA C O 1
ATOM 709 N N . TYR C 1 22 ? 15.78500 -12.09700 13.91100 1.000 7.02979 162 TYR C N 1
ATOM 710 C CA . TYR C 1 22 ? 16.39300 -12.86800 12.83400 1.000 7.28772 162 TYR C CA 1
ATOM 711 C C . TYR C 1 22 ? 17.58600 -13.67300 13.34000 1.000 6.89293 162 TYR C C 1
ATOM 712 O O . TYR C 1 22 ? 17.72800 -14.86100 13.02300 1.000 8.40890 162 TYR C O 1
ATOM 721 N N . TYR C 1 23 ? 18.46300 -13.04100 14.12800 1.000 7.03505 163 TYR C N 1
ATOM 722 C CA . TYR C 1 23 ? 19.71100 -13.70700 14.49600 1.000 8.38258 163 TYR C CA 1
ATOM 723 C C . TYR C 1 23 ? 19.46500 -14.85800 15.46000 1.000 7.02189 163 TYR C C 1
ATOM 724 O O . TYR C 1 23 ? 20.14200 -15.88800 15.37300 1.000 8.33784 163 TYR C O 1
ATOM 733 N N . ALA C 1 24 ? 18.47400 -14.71900 16.34800 1.000 7.58249 164 ALA C N 1
ATOM 734 C CA . ALA C 1 24 ? 18.08700 -15.82300 17.22600 1.000 8.40101 164 ALA C CA 1
ATOM 735 C C . ALA C 1 24 ? 17.53700 -17.00000 16.43000 1.000 9.18794 164 ALA C C 1
ATOM 736 O O . ALA C 1 24 ? 17.81800 -18.16000 16.75500 1.000 10.79603 164 ALA C O 1
ATOM 738 N N A ARG C 1 25 ? 16.75800 -16.72800 15.38100 0.570 9.75117 165 ARG C N 1
ATOM 739 N N B ARG C 1 25 ? 16.70800 -16.71400 15.41400 0.430 10.57232 165 ARG C N 1
ATOM 740 C CA A ARG C 1 25 ? 16.25800 -17.81300 14.54000 0.570 10.24860 165 ARG C CA 1
ATOM 741 C CA B ARG C 1 25 ? 16.24800 -17.75100 14.49100 0.430 11.83826 165 ARG C CA 1
ATOM 742 C C A ARG C 1 25 ? 17.37300 -18.43800 13.70700 0.570 10.27755 165 ARG C C 1
ATOM 743 C C B ARG C 1 25 ? 17.43300 -18.43900 13.83200 0.430 10.86972 165 ARG C C 1
ATOM 744 O O A ARG C 1 25 ? 17.33100 -19.64000 13.41100 0.570 11.44874 165 ARG C O 1
ATOM 745 O O B ARG C 1 25 ? 17.50100 -19.67200 13.76400 0.430 12.47518 165 ARG C O 1
ATOM 760 N N . ARG C 1 26 ? 18.36500 -17.64500 13.31900 1.000 10.20122 166 ARG C N 1
ATOM 761 C CA . ARG C 1 26 ? 19.47700 -18.12800 12.52300 1.000 12.30937 166 ARG C CA 1
ATOM 762 C C . ARG C 1 26 ? 20.37800 -19.06000 13.32300 1.000 11.89880 166 ARG C C 1
ATOM 763 O O . ARG C 1 26 ? 20.79600 -20.10400 12.81700 1.000 14.02537 166 ARG C O 1
ATOM 772 N N . ASP D 1 1 ? 20.18500 -13.24100 0.77400 1.000 10.74076 141 ASP D N 1
ATOM 773 C CA . ASP D 1 1 ? 21.40500 -13.54300 0.02900 1.000 9.56694 141 ASP D CA 1
ATOM 774 C C . ASP D 1 1 ? 22.51600 -14.05600 0.97200 1.000 9.80644 141 ASP D C 1
ATOM 775 O O . ASP D 1 1 ? 22.25200 -14.35900 2.14000 1.000 12.35674 141 ASP D O 1
ATOM 780 N N . MET D 1 2 ? 23.75300 -14.15400 0.48400 1.000 9.16426 142 MET D N 1
ATOM 781 C CA A MET D 1 2 ? 24.82800 -14.70000 1.30200 0.490 10.22491 142 MET D CA 1
ATOM 782 C CA B MET D 1 2 ? 24.86900 -14.70300 1.24400 0.510 9.60905 142 MET D CA 1
ATOM 783 C C . MET D 1 2 ? 25.71900 -13.63300 1.91900 1.000 9.20637 142 MET D C 1
ATOM 784 O O . MET D 1 2 ? 26.78100 -13.95700 2.45700 1.000 10.86972 142 MET D O 1
ATOM 793 N N . ARG D 1 3 ? 25.29100 -12.37700 1.89700 1.000 7.61407 143 ARG D N 1
ATOM 794 C CA . ARG D 1 3 ? 26.09800 -11.34100 2.51100 1.000 7.95622 143 ARG D CA 1
ATOM 795 C C . ARG D 1 3 ? 26.30700 -11.62900 3.99500 1.000 7.36930 143 ARG D C 1
ATOM 796 O O . ARG D 1 3 ? 25.43200 -12.17400 4.68200 1.000 8.71157 143 ARG D O 1
ATOM 804 N N . PRO D 1 4 ? 27.46300 -11.25000 4.50500 1.000 8.80106 144 PRO D N 1
ATOM 805 C CA . PRO D 1 4 ? 27.71200 -11.27500 5.94100 1.000 9.31427 144 PRO D CA 1
ATOM 806 C C . PRO D 1 4 ? 26.75600 -10.34900 6.69200 1.000 8.46680 144 PRO D C 1
ATOM 807 O O . PRO D 1 4 ? 26.39700 -9.28300 6.19800 1.000 8.99055 144 PRO D O 1
ATOM 811 N N . GLU D 1 5 ? 26.39500 -10.72600 7.93200 1.000 7.41405 145 GLU D N 1
ATOM 812 C CA . GLU D 1 5 ? 25.50600 -9.86500 8.72000 1.000 7.54564 145 GLU D CA 1
ATOM 813 C C . GLU D 1 5 ? 26.09500 -8.47800 8.94700 1.000 7.62986 145 GLU D C 1
ATOM 814 O O . GLU D 1 5 ? 25.34600 -7.50400 9.06500 1.000 7.36404 145 GLU D O 1
ATOM 820 N N . ILE D 1 6 ? 27.42500 -8.35400 8.99800 1.000 7.51406 146 ILE D N 1
ATOM 821 C CA . ILE D 1 6 ? 28.02100 -7.03500 9.20700 1.000 7.39299 146 ILE D CA 1
ATOM 822 C C . ILE D 1 6 ? 27.78400 -6.06800 8.05800 1.000 6.95083 146 ILE D C 1
ATOM 823 O O . ILE D 1 6 ? 28.08500 -4.88200 8.21100 1.000 7.50090 146 ILE D O 1
ATOM 828 N N . TRP D 1 7 ? 27.26200 -6.52400 6.91400 1.000 6.89030 147 TRP D N 1
ATOM 829 C CA . TRP D 1 7 ? 26.85100 -5.55300 5.90600 1.000 6.67185 147 TRP D CA 1
ATOM 830 C C . TRP D 1 7 ? 25.84200 -4.57300 6.48200 1.000 5.86912 147 TRP D C 1
ATOM 831 O O . TRP D 1 7 ? 25.82900 -3.39500 6.10500 1.000 6.99031 147 TRP D O 1
ATOM 842 N N . ILE D 1 8 ? 25.02200 -5.04100 7.42600 1.000 6.01125 148 ILE D N 1
ATOM 843 C CA . ILE D 1 8 ? 24.03300 -4.18900 8.07900 1.000 5.89018 148 ILE D CA 1
ATOM 844 C C . ILE D 1 8 ? 24.71700 -3.09500 8.89500 1.000 5.96650 148 ILE D C 1
ATOM 845 O O . ILE D 1 8 ? 24.33900 -1.91700 8.82700 1.000 6.80345 148 ILE D O 1
ATOM 850 N N . ALA D 1 9 ? 25.72800 -3.47100 9.69200 1.000 6.65606 149 ALA D N 1
ATOM 851 C CA . ALA D 1 9 ? 26.46700 -2.48100 10.47800 1.000 7.12980 149 ALA D CA 1
ATOM 852 C C . ALA D 1 9 ? 27.18500 -1.48800 9.57400 1.000 7.15875 149 ALA D C 1
ATOM 853 O O . ALA D 1 9 ? 27.19700 -0.28100 9.85100 1.000 7.61670 149 ALA D O 1
ATOM 855 N N . GLN D 1 10 ? 27.79500 -1.97900 8.48900 1.000 8.41153 150 GLN D N 1
ATOM 856 C CA . GLN D 1 10 ? 28.49700 -1.10000 7.55600 1.000 7.65092 150 GLN D CA 1
ATOM 857 C C . GLN D 1 10 ? 27.53900 -0.12300 6.88800 1.000 7.23771 150 GLN D C 1
ATOM 858 O O . GLN D 1 10 ? 27.86400 1.05600 6.71300 1.000 8.11150 150 GLN D O 1
ATOM 864 N N . GLU D 1 11 ? 26.34300 -0.58600 6.53200 1.000 6.95083 151 GLU D N 1
ATOM 865 C CA . GLU D 1 11 ? 25.36500 0.30100 5.91100 1.000 8.36679 151 GLU D CA 1
ATOM 866 C C . G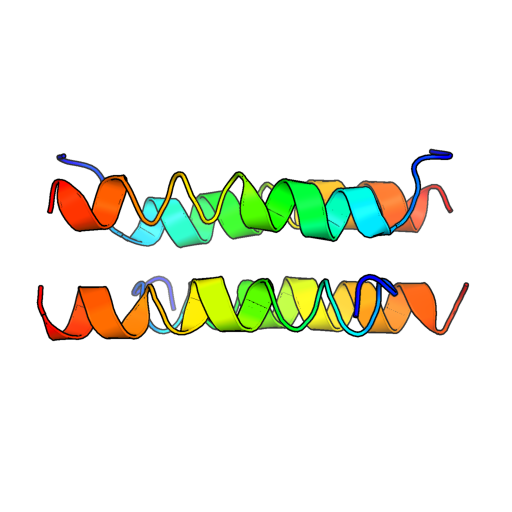LU D 1 11 ? 24.81900 1.31700 6.91300 1.000 8.07728 151 GLU D C 1
ATOM 867 O O . GLU D 1 11 ? 24.60900 2.48600 6.56900 1.000 8.07728 151 GLU D O 1
ATOM 873 N N . LEU D 1 12 ? 24.58700 0.89600 8.15700 1.000 7.86147 152 LEU D N 1
ATOM 874 C CA . LEU D 1 12 ? 24.16500 1.84300 9.17900 1.000 7.44563 152 LEU D CA 1
ATOM 875 C C . LEU D 1 12 ? 25.23100 2.90700 9.41200 1.000 6.83503 152 LEU D C 1
ATOM 876 O O . LEU D 1 12 ? 24.90800 4.08000 9.62400 1.000 7.82725 152 LEU D O 1
ATOM 881 N N . ARG D 1 13 ? 26.51100 2.52400 9.36700 1.000 7.46405 153 ARG D N 1
ATOM 882 C CA . ARG D 1 13 ? 27.57400 3.52000 9.49500 1.000 7.61670 153 ARG D CA 1
ATOM 883 C C . ARG D 1 13 ? 27.54200 4.50200 8.32700 1.000 6.92978 153 ARG D C 1
ATOM 884 O O . ARG D 1 13 ? 27.67700 5.71700 8.51900 1.000 7.66671 153 ARG D O 1
ATOM 892 N N . ARG D 1 14 ? 27.35800 3.99600 7.10400 1.000 7.58512 154 ARG D N 1
ATOM 893 C CA . ARG D 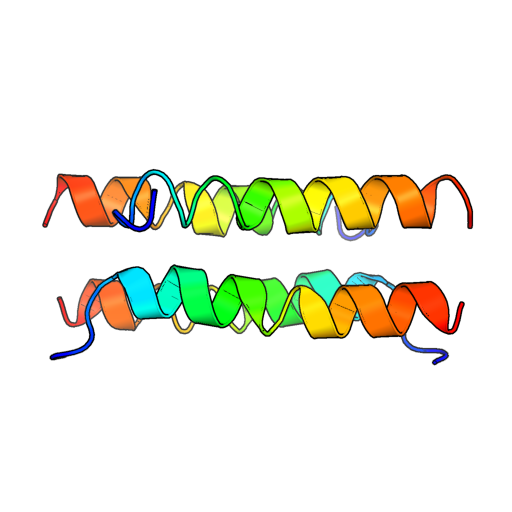1 14 ? 27.34300 4.87300 5.93700 1.000 9.44587 154 ARG D CA 1
ATOM 894 C C . ARG D 1 14 ? 26.18800 5.86300 6.01500 1.000 7.24561 154 ARG D C 1
ATOM 895 O O . ARG D 1 14 ? 26.36300 7.07100 5.80000 1.000 7.69303 154 ARG D O 1
ATOM 903 N N . ILE D 1 15 ? 24.99400 5.37400 6.33400 1.000 8.29047 155 ILE D N 1
ATOM 904 C CA A ILE D 1 15 ? 23.84800 6.27700 6.40900 0.580 7.22192 155 ILE D CA 1
ATOM 905 C CA B ILE D 1 15 ? 23.84500 6.26100 6.41300 0.420 8.04570 155 ILE D CA 1
ATOM 906 C C . ILE D 1 15 ? 23.97500 7.21700 7.59900 1.000 7.90095 155 ILE D C 1
ATOM 907 O O . ILE D 1 15 ? 23.62400 8.39700 7.50400 1.000 7.50353 155 ILE D O 1
ATOM 916 N N . GLY D 1 16 ? 24.50100 6.72700 8.73000 1.000 8.02728 156 GLY D N 1
ATOM 917 C CA . GLY D 1 16 ? 24.76000 7.61500 9.85700 1.000 8.21151 156 GLY D CA 1
ATOM 918 C C . GLY D 1 16 ? 25.72500 8.73300 9.51100 1.000 6.13758 156 GLY D C 1
ATOM 919 O O . GLY D 1 16 ? 25.59700 9.84700 10.02200 1.000 7.71408 156 GLY D O 1
ATOM 920 N N . ASP D 1 17 ? 26.69700 8.46000 8.63100 1.000 7.49827 157 ASP D N 1
ATOM 921 C CA . ASP D 1 17 ? 27.59100 9.51500 8.15800 1.000 7.88779 157 ASP D CA 1
ATOM 922 C C . ASP D 1 17 ? 26.83100 10.55300 7.33700 1.000 7.34562 157 ASP D C 1
ATOM 923 O O . ASP D 1 17 ? 27.09900 11.75400 7.44500 1.000 7.50353 157 ASP D O 1
ATOM 928 N N . GLU D 1 18 ? 25.87700 10.11200 6.50800 1.000 7.41668 158 GLU D N 1
ATOM 929 C CA . GLU D 1 18 ? 25.03800 11.06600 5.78400 1.000 7.71671 158 GLU D CA 1
ATOM 930 C C . GLU D 1 18 ? 24.22600 11.91800 6.75000 1.000 6.57710 158 GLU D C 1
ATOM 931 O O . GLU D 1 18 ? 24.08600 13.13200 6.55500 1.000 7.06927 158 GLU D O 1
ATOM 937 N N . PHE D 1 19 ? 23.66800 11.30100 7.79800 1.000 6.36655 159 PHE D N 1
ATOM 938 C CA . PHE D 1 19 ? 22.90400 12.07800 8.76800 1.000 5.60330 159 PHE D CA 1
ATOM 939 C C . PHE D 1 19 ? 23.79500 13.11700 9.44200 1.000 5.79280 159 PHE D C 1
ATOM 940 O O . PHE D 1 19 ? 23.40600 14.28000 9.60200 1.000 6.97978 159 PHE D O 1
ATOM 948 N N . ASN D 1 20 ? 25.00800 12.71500 9.81700 1.000 6.63764 160 ASN D N 1
ATOM 949 C CA A ASN D 1 20 ? 25.92500 13.64800 10.45900 0.430 7.38246 160 ASN D CA 1
ATOM 950 C CA B ASN D 1 20 ? 25.95200 13.62700 10.45300 0.570 7.72461 160 ASN D CA 1
ATOM 951 C C . ASN D 1 20 ? 26.27900 14.81600 9.54700 1.000 7.38246 160 ASN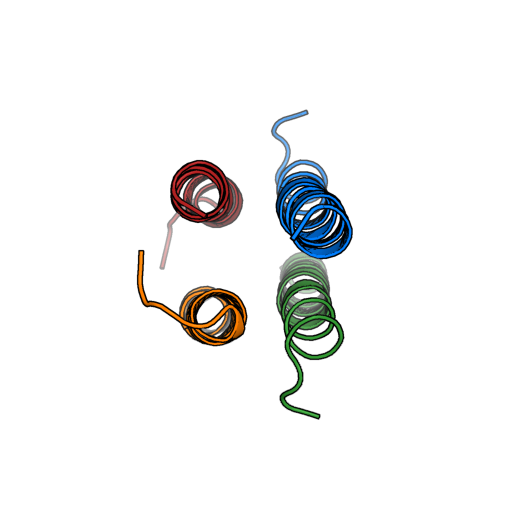 D C 1
ATOM 952 O O . ASN D 1 20 ? 26.36300 15.96200 10.00600 1.000 7.50353 160 ASN D O 1
ATOM 961 N N . ALA D 1 21 ? 26.47400 14.56100 8.25100 1.000 7.79304 161 ALA D N 1
ATOM 962 C CA . ALA D 1 21 ? 26.75700 15.65800 7.32900 1.000 6.87188 161 ALA D CA 1
ATOM 963 C C . ALA D 1 21 ? 25.56500 16.60100 7.22600 1.000 7.08769 161 ALA D C 1
ATOM 964 O O . ALA D 1 21 ? 25.73200 17.82100 7.10600 1.000 8.23257 161 ALA D O 1
ATOM 966 N N . TYR D 1 22 ? 24.35300 16.05000 7.28400 1.000 7.46405 162 TYR D N 1
ATOM 967 C CA . TYR D 1 22 ? 23.14900 16.87400 7.32100 1.000 6.86924 162 TYR D CA 1
ATOM 968 C C . TYR D 1 22 ? 23.10800 17.74400 8.57800 1.000 7.52985 162 TYR D C 1
ATOM 969 O O . TYR D 1 22 ? 22.83000 18.94600 8.50000 1.000 7.61144 162 TYR D O 1
ATOM 978 N N . TYR D 1 23 ? 23.41200 17.16900 9.74900 1.000 6.50868 163 TYR D N 1
ATOM 979 C CA . TYR D 1 23 ? 23.40200 17.98200 10.97000 1.000 6.59553 163 TYR D CA 1
ATOM 980 C C . TYR D 1 23 ? 24.37400 19.14700 10.85900 1.000 7.77725 163 TYR D C 1
ATOM 981 O O . TYR D 1 23 ? 24.06600 20.26800 11.28000 1.000 8.34837 163 TYR D O 1
ATOM 990 N N . ALA D 1 24 ? 25.54200 18.91300 10.26100 1.000 7.67987 164 ALA D N 1
ATOM 991 C CA . ALA D 1 24 ? 26.51900 19.98700 10.13500 1.000 8.36942 164 ALA D CA 1
ATOM 992 C C . ALA D 1 24 ? 26.02100 21.10600 9.22500 1.000 8.20362 164 ALA D C 1
ATOM 993 O O . ALA D 1 24 ? 26.31200 22.27800 9.47400 1.000 9.84065 164 ALA D O 1
ATOM 995 N N . ARG D 1 25 ? 25.26100 20.77400 8.18000 1.000 9.39060 165 ARG D N 1
ATOM 996 C CA . ARG D 1 25 ? 24.68200 21.80800 7.32300 1.000 10.71971 165 ARG D CA 1
ATOM 997 C C . ARG D 1 25 ? 23.59600 22.59900 8.03900 1.000 10.49600 165 ARG D C 1
ATOM 998 O O . ARG D 1 25 ? 23.34400 23.75700 7.69100 1.000 13.55162 165 ARG D O 1
ATOM 1006 N N . ARG D 1 26 ? 22.93900 21.98900 9.02000 1.000 10.84867 166 ARG D N 1
ATOM 1007 C CA . ARG D 1 26 ? 21.77800 22.56400 9.69200 1.000 11.28030 166 ARG D CA 1
ATOM 1008 C C . ARG D 1 26 ? 22.18400 23.29200 10.96700 1.000 13.39634 166 ARG D C 1
ATOM 1009 O O . ARG D 1 26 ? 23.37200 23.38600 11.28800 1.000 17.06520 166 ARG D O 1
#

Foldseek 3Di:
DVPPVVVVVVVVVVVVVVVVVVVVVD/DPDDPCVVVVVVVVVVVVVVVVVVVD/DVPPVVVVVVVVCVVVVVVVVVVVVD/DPDDPCVVVVVVVVVVVVVVVVVVVD

Radius of gyration: 13.78 Å; Cα contacts (8 Å, |Δi|>4): 75; chains: 4; bounding box: 30×41×21 Å

B-factor: mean 12.19, std 7.65, range [5.14, 63.28]

Solvent-accessible surface area: 6271 Å² total; per-residue (Å²): 96,131,160,21,78,64,42,2,51,107,9,16,145,40,2,13,88,59,2,86,51,4,78,90,170,147,58,185,82,77,14,44,38,0,0,89,26,0,95,111,0,1,69,65,2,63,42,0,13,84,136,50,100,125,162,20,78,72,43,3,50,116,10,16,145,41,3,15,86,53,2,87,69,7,81,94,154,148,57,187,84,80,22,44,24,0,0,89,32,0,98,110,0,2,70,71,3,46,48,0,13,89,155,68